Protein AF-A0A3M1KTE4-F1 (afdb_monomer_lite)

Structure (mmCIF, N/CA/C/O backbone):
data_AF-A0A3M1KTE4-F1
#
_entry.id   AF-A0A3M1KTE4-F1
#
loop_
_atom_site.group_PDB
_atom_site.id
_atom_site.type_symbol
_atom_site.label_atom_id
_atom_site.label_alt_id
_atom_site.label_comp_id
_atom_site.label_asym_id
_atom_site.label_entity_id
_atom_site.label_seq_id
_atom_site.pdbx_PDB_ins_code
_atom_site.Cartn_x
_atom_site.Cartn_y
_atom_site.Cartn_z
_atom_site.occupancy
_atom_site.B_iso_or_equiv
_atom_site.auth_seq_id
_atom_site.auth_comp_id
_atom_site.auth_asym_id
_atom_site.auth_atom_id
_atom_site.pdbx_PDB_model_num
ATOM 1 N N . MET A 1 1 ? 13.947 -8.648 -37.458 1.00 46.38 1 MET A N 1
ATOM 2 C CA . MET A 1 1 ? 14.891 -8.494 -36.337 1.00 46.38 1 MET A CA 1
ATOM 3 C C . MET A 1 1 ? 14.014 -8.209 -35.140 1.00 46.38 1 MET A C 1
ATOM 5 O O . MET A 1 1 ? 13.285 -7.232 -35.202 1.00 46.38 1 MET A O 1
ATOM 9 N N . GLU A 1 2 ? 13.927 -9.135 -34.189 1.00 55.38 2 GLU A N 1
ATOM 10 C CA . GLU A 1 2 ? 13.173 -8.910 -32.949 1.00 55.38 2 GLU A CA 1
ATOM 11 C C . GLU A 1 2 ? 13.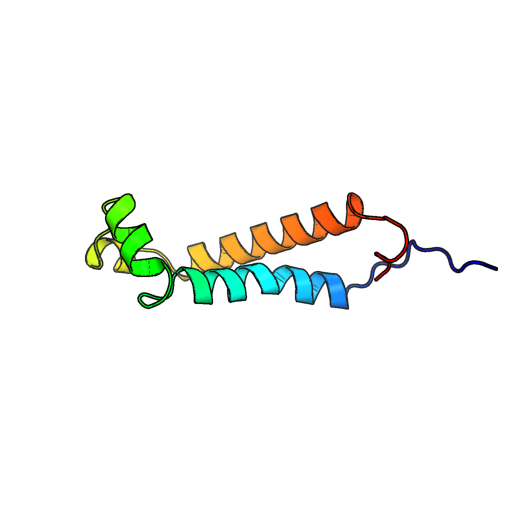923 -7.838 -32.147 1.00 55.38 2 GLU A C 1
ATOM 13 O O . GLU A 1 2 ? 15.135 -7.948 -31.953 1.00 55.38 2 GLU A O 1
ATOM 18 N N . GLU A 1 3 ? 13.232 -6.756 -31.789 1.00 59.12 3 GLU A N 1
ATOM 19 C CA . GLU A 1 3 ? 13.778 -5.701 -30.931 1.00 59.12 3 GLU A CA 1
ATOM 20 C C . GLU A 1 3 ? 14.177 -6.323 -29.581 1.00 59.12 3 GLU A C 1
ATOM 22 O O . GLU A 1 3 ? 13.448 -7.178 -29.072 1.00 59.12 3 GLU A O 1
ATOM 27 N N . PRO A 1 4 ? 15.324 -5.955 -28.984 1.00 55.50 4 PRO A N 1
ATOM 28 C CA . PRO A 1 4 ? 15.708 -6.496 -27.692 1.00 55.50 4 PRO A CA 1
ATOM 29 C C . PRO A 1 4 ? 14.679 -6.064 -26.642 1.00 55.50 4 PRO A C 1
ATOM 31 O O . PRO A 1 4 ? 14.626 -4.905 -26.238 1.00 55.50 4 PRO A O 1
ATOM 34 N N . ILE A 1 5 ? 13.910 -7.040 -26.169 1.00 58.41 5 ILE A N 1
ATOM 35 C CA . ILE A 1 5 ? 12.882 -7.008 -25.111 1.00 58.41 5 ILE A CA 1
ATOM 36 C C . ILE A 1 5 ? 13.389 -6.559 -23.724 1.00 58.41 5 ILE A C 1
ATOM 38 O O . ILE A 1 5 ? 12.787 -6.839 -22.695 1.00 58.41 5 ILE A O 1
ATOM 42 N N . THR A 1 6 ? 14.533 -5.880 -23.673 1.00 62.88 6 THR A N 1
ATOM 43 C CA . THR A 1 6 ? 15.239 -5.467 -22.457 1.00 62.88 6 THR A CA 1
ATOM 44 C C . THR A 1 6 ? 15.102 -3.974 -22.156 1.00 62.88 6 T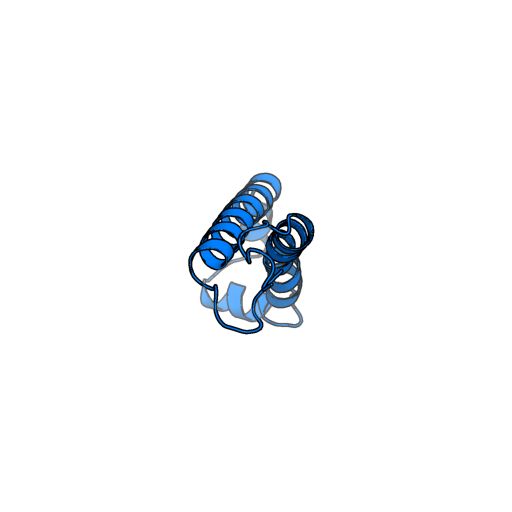HR A C 1
ATOM 46 O O . THR A 1 6 ? 15.740 -3.476 -21.227 1.00 62.88 6 THR A O 1
ATOM 49 N N . THR A 1 7 ? 14.326 -3.219 -22.936 1.00 72.94 7 THR A N 1
ATOM 50 C CA . THR A 1 7 ? 14.061 -1.806 -22.643 1.00 72.94 7 THR A CA 1
ATOM 51 C C . THR A 1 7 ? 13.048 -1.686 -21.513 1.00 72.94 7 THR A C 1
ATOM 53 O O . THR A 1 7 ? 11.887 -2.021 -21.691 1.00 72.94 7 THR A O 1
ATOM 56 N N . ILE A 1 8 ? 13.474 -1.180 -20.353 1.00 75.31 8 ILE A N 1
ATOM 57 C CA . ILE A 1 8 ? 12.563 -0.938 -19.228 1.00 75.31 8 ILE A CA 1
ATOM 58 C C . ILE A 1 8 ? 11.577 0.173 -19.589 1.00 75.31 8 ILE A C 1
ATOM 60 O O . ILE A 1 8 ? 11.964 1.332 -19.774 1.00 75.31 8 ILE A O 1
ATOM 64 N N . ASN A 1 9 ? 10.289 -0.153 -19.572 1.00 83.12 9 ASN A N 1
ATOM 65 C CA . ASN A 1 9 ? 9.231 0.840 -19.635 1.00 83.12 9 ASN A CA 1
ATOM 66 C C . ASN A 1 9 ? 8.950 1.448 -18.266 1.00 83.12 9 ASN A C 1
ATOM 68 O O . ASN A 1 9 ? 8.116 0.995 -17.477 1.00 83.12 9 ASN A O 1
ATOM 72 N N . TRP A 1 10 ? 9.664 2.536 -18.003 1.00 83.69 10 TRP A N 1
ATOM 73 C CA . TRP A 1 10 ? 9.538 3.307 -16.774 1.00 83.69 10 TRP A CA 1
ATOM 74 C C . TRP A 1 10 ? 8.118 3.828 -16.531 1.00 83.69 10 TRP A C 1
ATOM 76 O O . TRP A 1 10 ? 7.718 3.955 -15.375 1.00 83.69 10 TRP A O 1
ATOM 86 N N . LEU A 1 11 ? 7.331 4.079 -17.586 1.00 87.69 11 LEU A N 1
ATOM 87 C CA . LEU A 1 11 ? 5.937 4.495 -17.438 1.00 87.69 11 LEU A CA 1
ATOM 88 C C . LEU A 1 11 ? 5.091 3.371 -16.825 1.00 87.69 11 LEU A C 1
ATOM 90 O O . LEU A 1 11 ? 4.352 3.618 -15.872 1.00 87.69 11 LEU A O 1
ATOM 94 N N . SER A 1 12 ? 5.258 2.135 -17.297 1.00 87.38 12 SER A N 1
ATOM 95 C CA . SER A 1 12 ? 4.596 0.955 -16.730 1.00 87.38 12 SER A CA 1
ATOM 96 C C . SER A 1 12 ? 4.976 0.733 -15.265 1.00 87.38 12 SER A C 1
ATOM 98 O O . SER A 1 12 ? 4.100 0.474 -14.442 1.00 87.38 12 SER A O 1
ATOM 100 N N . VAL A 1 13 ? 6.253 0.908 -14.905 1.00 88.12 13 VAL A N 1
ATOM 101 C CA . VAL A 1 13 ? 6.730 0.763 -13.515 1.00 88.12 13 VAL A CA 1
ATOM 102 C C . VAL A 1 13 ? 6.101 1.809 -12.592 1.00 88.12 13 VAL A C 1
ATOM 104 O O . VAL A 1 13 ? 5.652 1.478 -11.491 1.00 88.12 13 VAL A O 1
ATOM 107 N N . VAL A 1 14 ? 6.028 3.068 -13.035 1.00 91.06 14 VAL A N 1
ATOM 108 C CA . VAL A 1 14 ? 5.394 4.146 -12.263 1.00 91.06 14 VAL A CA 1
ATOM 109 C C . VAL A 1 14 ? 3.906 3.865 -12.070 1.00 91.06 14 VAL A C 1
ATOM 111 O O . VAL A 1 14 ? 3.414 3.952 -10.947 1.00 91.06 14 VAL A O 1
ATOM 114 N N . ILE A 1 15 ? 3.195 3.468 -13.129 1.00 92.31 15 ILE A N 1
ATOM 115 C CA . ILE A 1 15 ? 1.771 3.122 -13.039 1.00 92.31 15 ILE A CA 1
ATOM 116 C C . ILE A 1 15 ? 1.574 1.941 -12.082 1.00 92.31 15 ILE A C 1
ATOM 118 O O . ILE A 1 15 ? 0.770 2.041 -11.157 1.00 92.31 15 ILE A O 1
ATOM 122 N N . ALA A 1 16 ? 2.346 0.863 -12.242 1.00 91.88 16 ALA A N 1
ATOM 123 C CA . ALA A 1 16 ? 2.275 -0.326 -11.395 1.00 91.88 16 ALA A CA 1
ATOM 124 C C . ALA A 1 16 ? 2.544 -0.011 -9.916 1.00 91.88 16 ALA A C 1
ATOM 126 O O . ALA A 1 16 ? 1.870 -0.551 -9.044 1.00 91.88 16 ALA A O 1
ATOM 127 N N . THR A 1 17 ? 3.462 0.915 -9.629 1.00 93.75 17 THR A N 1
ATOM 128 C C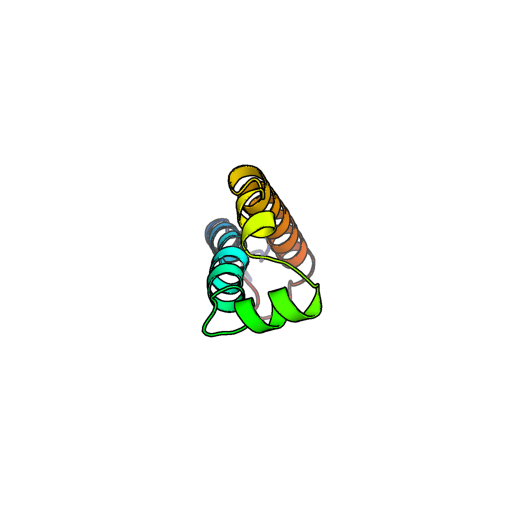A . THR A 1 17 ? 3.758 1.382 -8.264 1.00 93.75 17 THR A CA 1
ATOM 129 C C . THR A 1 17 ? 2.555 2.073 -7.608 1.00 93.75 17 THR A C 1
ATOM 131 O O . THR A 1 17 ? 2.388 2.002 -6.392 1.00 93.75 17 THR A O 1
ATOM 134 N N . LEU A 1 18 ? 1.686 2.724 -8.388 1.00 95.25 18 LEU A N 1
ATOM 135 C CA . LEU A 1 18 ? 0.502 3.423 -7.876 1.00 95.25 18 LEU A CA 1
ATOM 136 C C . LEU A 1 18 ? -0.723 2.509 -7.712 1.00 95.25 18 LEU A C 1
ATOM 138 O O . LEU A 1 18 ? -1.617 2.829 -6.927 1.00 95.25 18 LEU A O 1
ATOM 142 N N . ILE A 1 19 ? -0.780 1.365 -8.403 1.00 95.44 19 ILE A N 1
ATOM 143 C CA . ILE A 1 19 ? -1.938 0.454 -8.349 1.00 95.44 19 ILE A CA 1
ATOM 144 C C . ILE A 1 19 ? -2.257 -0.022 -6.922 1.00 95.44 19 ILE A C 1
ATOM 146 O O . ILE A 1 19 ? -3.425 0.081 -6.531 1.00 95.44 19 ILE A O 1
ATOM 150 N N . PRO A 1 20 ? -1.294 -0.475 -6.093 1.00 94.31 20 PRO A N 1
ATOM 151 C CA . PRO A 1 20 ? -1.609 -0.921 -4.738 1.00 94.31 20 PRO A CA 1
ATOM 152 C C . PRO A 1 20 ? -2.193 0.186 -3.853 1.00 94.31 20 PRO A C 1
ATOM 154 O O . PRO A 1 20 ? -2.993 -0.109 -2.970 1.00 94.31 20 PRO A O 1
ATOM 157 N N . MET A 1 21 ? -1.864 1.458 -4.112 1.00 92.94 21 MET A N 1
ATOM 158 C CA . MET A 1 21 ? -2.453 2.596 -3.396 1.00 92.94 21 MET A CA 1
ATOM 159 C C . MET A 1 21 ? -3.943 2.742 -3.725 1.00 92.94 21 MET A C 1
ATOM 161 O O . MET A 1 21 ? -4.763 2.921 -2.826 1.00 92.94 21 MET A O 1
ATOM 165 N N . ILE A 1 22 ? -4.307 2.613 -5.005 1.00 94.75 22 ILE A N 1
ATOM 166 C CA . ILE A 1 22 ? -5.702 2.677 -5.464 1.00 94.75 22 ILE A CA 1
ATOM 167 C C . ILE A 1 22 ? -6.493 1.489 -4.909 1.00 94.75 22 ILE A C 1
ATOM 169 O O . ILE A 1 22 ? -7.577 1.664 -4.352 1.00 94.75 22 ILE A O 1
ATOM 173 N N . VAL A 1 23 ? -5.935 0.281 -5.018 1.00 95.56 23 VAL A N 1
ATOM 174 C CA . VAL A 1 23 ? -6.558 -0.941 -4.493 1.00 95.56 23 VAL A CA 1
ATOM 175 C C . VAL A 1 23 ? -6.731 -0.848 -2.978 1.00 95.56 23 VAL A C 1
ATOM 177 O O . VAL A 1 23 ? -7.811 -1.143 -2.472 1.00 95.56 23 VAL A O 1
ATOM 180 N N . GLY A 1 24 ? -5.709 -0.380 -2.259 1.00 92.81 24 GLY A N 1
ATOM 181 C CA . GLY A 1 24 ? -5.771 -0.148 -0.819 1.00 92.81 24 GLY A CA 1
ATOM 182 C C . GLY A 1 24 ? -6.864 0.850 -0.444 1.00 92.81 24 GLY A C 1
ATOM 183 O O . GLY A 1 24 ? -7.659 0.569 0.449 1.00 92.81 24 GLY A O 1
ATOM 184 N N . PHE A 1 25 ? -6.971 1.972 -1.161 1.00 92.25 25 PHE A N 1
ATOM 185 C CA . PHE A 1 25 ? -8.021 2.966 -0.925 1.00 92.25 25 PHE A CA 1
ATOM 186 C C . PHE A 1 25 ? -9.428 2.374 -1.076 1.00 92.25 25 PHE A C 1
ATOM 188 O O . PHE A 1 25 ? -10.294 2.614 -0.236 1.00 92.25 25 PHE A O 1
ATOM 195 N N . ILE A 1 26 ? -9.649 1.564 -2.115 1.00 96.06 26 ILE A N 1
ATOM 196 C CA . ILE A 1 26 ? -10.935 0.894 -2.340 1.00 96.06 26 ILE A CA 1
ATOM 197 C C . ILE A 1 26 ? -11.199 -0.139 -1.240 1.00 96.06 26 ILE A C 1
ATOM 199 O O . ILE A 1 26 ? -12.278 -0.148 -0.655 1.00 96.06 26 ILE A O 1
ATOM 203 N N . TYR A 1 27 ? -10.222 -0.994 -0.933 1.00 94.81 27 TYR A N 1
ATOM 204 C CA . TYR A 1 27 ? -10.375 -2.087 0.026 1.00 94.81 27 TYR A CA 1
ATOM 205 C C . TYR A 1 27 ? -10.642 -1.582 1.450 1.00 94.81 27 TYR A C 1
ATOM 207 O O . TYR A 1 27 ? -11.593 -2.022 2.100 1.00 94.81 27 TYR A O 1
ATOM 215 N N . TYR A 1 28 ? -9.858 -0.607 1.919 1.00 91.88 28 TYR A N 1
ATOM 216 C CA . TYR A 1 28 ? -9.987 -0.041 3.264 1.00 91.88 28 TYR A CA 1
ATOM 217 C C . TYR A 1 28 ? -11.150 0.949 3.409 1.00 91.88 28 TYR A C 1
ATOM 219 O O . TYR A 1 28 ? -11.410 1.436 4.510 1.00 91.88 28 TYR A O 1
ATOM 227 N N . HIS A 1 29 ? -11.905 1.217 2.341 1.00 92.81 29 HIS A N 1
ATOM 228 C CA . HIS A 1 29 ? -13.111 2.024 2.436 1.00 92.81 29 HIS A CA 1
ATOM 229 C C . HIS A 1 29 ? -14.184 1.311 3.296 1.00 92.81 29 HIS A C 1
ATOM 231 O O . HIS A 1 29 ? -14.436 0.116 3.091 1.00 92.81 29 HIS A O 1
ATOM 237 N N . PRO A 1 30 ? -14.890 2.014 4.212 1.00 90.50 30 PRO A N 1
ATOM 238 C CA . PRO A 1 30 ? -15.876 1.407 5.118 1.00 90.50 30 PRO A CA 1
ATOM 239 C C . PRO A 1 30 ? -16.990 0.624 4.410 1.00 90.50 30 PRO A C 1
ATOM 241 O O . PRO A 1 30 ? -17.461 -0.389 4.913 1.00 90.50 30 PRO A O 1
ATOM 244 N N . LYS A 1 31 ? -17.391 1.074 3.213 1.00 92.69 31 LYS A N 1
ATOM 245 C CA . LYS A 1 31 ? -18.446 0.432 2.405 1.00 92.69 31 LYS A CA 1
ATOM 246 C C . LYS A 1 31 ? -17.984 -0.793 1.600 1.00 92.69 31 LYS A C 1
ATOM 248 O O . LYS A 1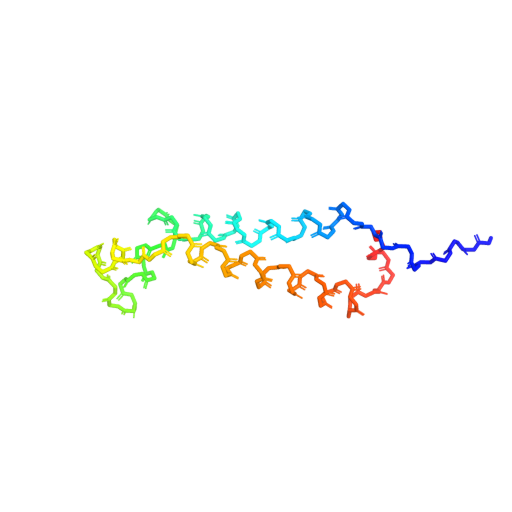 31 ? -18.813 -1.378 0.915 1.00 92.69 31 LYS A O 1
ATOM 253 N N . VAL A 1 32 ? -16.692 -1.128 1.618 1.00 94.81 32 VAL A N 1
ATOM 254 C CA . VA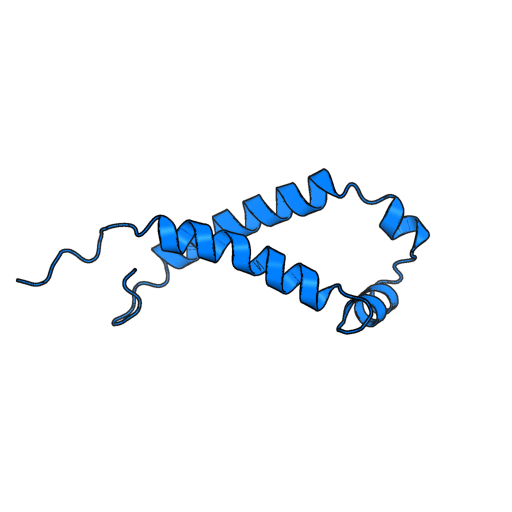L A 1 32 ? -16.134 -2.257 0.855 1.00 94.81 32 VAL A CA 1
ATOM 255 C C . VAL A 1 32 ? -15.688 -3.353 1.818 1.00 94.81 32 VAL A C 1
ATOM 257 O O . VAL A 1 32 ? -16.454 -4.277 2.069 1.00 94.81 32 VAL A O 1
ATOM 260 N N . ALA A 1 33 ? -14.490 -3.239 2.397 1.00 95.19 33 ALA A N 1
ATOM 261 C CA . ALA A 1 33 ? -13.966 -4.212 3.358 1.00 95.19 33 ALA A CA 1
ATOM 262 C C . ALA A 1 33 ? -13.370 -3.566 4.621 1.00 95.19 33 ALA A C 1
ATOM 264 O O . ALA A 1 33 ? -13.061 -4.278 5.575 1.00 95.19 33 ALA A O 1
ATOM 265 N N . GLY A 1 34 ? -13.260 -2.232 4.679 1.00 93.25 34 GLY A N 1
ATOM 266 C CA . GLY A 1 34 ? -12.612 -1.518 5.782 1.00 93.25 34 GLY A CA 1
ATOM 267 C C . GLY A 1 34 ? -13.227 -1.804 7.153 1.00 93.25 34 GLY A C 1
ATOM 268 O O . GLY A 1 34 ? -12.507 -2.136 8.091 1.00 93.25 34 GLY A O 1
ATOM 269 N N . THR A 1 35 ? -14.558 -1.746 7.280 1.00 92.50 35 THR A N 1
ATOM 270 C CA . THR A 1 35 ? -15.242 -1.997 8.563 1.00 92.50 35 THR A CA 1
ATOM 271 C C . THR A 1 35 ? -15.089 -3.446 9.025 1.00 92.50 35 THR A C 1
ATOM 273 O O . THR A 1 35 ? -14.791 -3.683 10.194 1.00 92.50 35 THR A O 1
ATOM 276 N N . ALA A 1 36 ? -15.236 -4.411 8.112 1.00 94.50 36 ALA A N 1
ATOM 277 C CA . ALA A 1 36 ? -15.074 -5.830 8.425 1.00 94.50 36 ALA A CA 1
ATOM 278 C C . ALA A 1 36 ? -13.629 -6.158 8.837 1.00 94.50 36 ALA A C 1
ATOM 280 O O . ALA A 1 36 ? -13.407 -6.859 9.824 1.00 94.50 36 ALA A O 1
ATOM 281 N N . TRP A 1 37 ? -12.643 -5.597 8.130 1.00 93.69 37 TRP A N 1
ATOM 282 C CA . TRP A 1 37 ? -11.230 -5.737 8.475 1.00 93.69 37 TRP A CA 1
ATOM 283 C C . TRP A 1 37 ? -10.931 -5.153 9.858 1.00 93.69 37 TRP A C 1
ATOM 285 O O . TRP A 1 37 ? -10.363 -5.857 10.693 1.00 93.69 37 TRP A O 1
ATOM 295 N N . MET A 1 38 ? -11.384 -3.924 10.141 1.00 93.50 38 MET A N 1
ATOM 296 C CA . MET A 1 38 ? -11.185 -3.291 11.450 1.00 93.50 38 MET A CA 1
ATOM 297 C C . MET A 1 38 ? -11.767 -4.146 12.581 1.00 93.50 38 MET A C 1
ATOM 299 O O . MET A 1 38 ? -11.084 -4.395 13.570 1.00 93.50 38 MET A O 1
ATOM 303 N N . GLN A 1 39 ? -12.985 -4.667 12.411 1.00 93.19 39 GLN A N 1
ATOM 304 C CA . GLN A 1 39 ? -13.613 -5.556 13.392 1.00 93.19 39 GLN A CA 1
ATOM 305 C C . GLN A 1 39 ? -12.836 -6.866 13.580 1.00 93.19 39 GLN A C 1
ATOM 307 O O . GLN A 1 39 ? -12.656 -7.302 14.714 1.00 93.19 39 GLN A O 1
ATOM 312 N N . SER A 1 40 ? -12.325 -7.468 12.498 1.00 94.12 40 SER A N 1
ATOM 313 C CA . SER A 1 40 ? -11.598 -8.746 12.561 1.00 94.12 40 SER A CA 1
ATOM 314 C C . SER A 1 40 ? -10.282 -8.682 13.337 1.00 94.12 40 SER A C 1
ATOM 316 O O . SER A 1 40 ? -9.871 -9.679 13.925 1.00 94.12 40 SER A O 1
ATOM 318 N N . ILE A 1 41 ? -9.640 -7.512 13.369 1.00 93.56 41 ILE A N 1
ATOM 319 C CA . ILE A 1 41 ? -8.376 -7.302 14.087 1.00 93.56 41 ILE A CA 1
ATOM 320 C C . ILE A 1 41 ? -8.568 -6.539 15.407 1.00 93.56 41 ILE A C 1
ATOM 322 O O . ILE A 1 41 ? -7.587 -6.183 16.057 1.00 93.56 41 ILE A O 1
ATOM 326 N N . GLY A 1 42 ? -9.816 -6.246 15.795 1.00 91.06 42 GLY A N 1
ATOM 327 C CA . GLY A 1 42 ? -10.128 -5.452 16.987 1.00 91.06 42 GLY A CA 1
ATOM 328 C C . GLY A 1 42 ? -9.645 -3.996 16.912 1.00 91.06 42 GLY A C 1
ATOM 329 O O . GLY A 1 42 ? -9.342 -3.393 17.944 1.00 91.06 42 GLY A O 1
ATOM 330 N N . MET A 1 43 ? -9.537 -3.430 15.706 1.00 90.12 43 MET A N 1
ATOM 331 C CA . MET A 1 43 ? -9.167 -2.031 15.492 1.00 90.12 43 MET A CA 1
ATOM 332 C C . MET A 1 43 ? -10.345 -1.115 15.829 1.00 90.12 43 MET A C 1
ATOM 334 O O . MET A 1 43 ? -11.454 -1.299 15.327 1.00 90.12 43 MET A O 1
ATOM 338 N N . THR A 1 44 ? -10.091 -0.098 16.650 1.00 89.69 44 THR A N 1
ATOM 339 C CA . THR A 1 44 ? -11.057 0.964 16.956 1.00 89.69 44 THR A CA 1
ATOM 340 C C . THR A 1 44 ? -10.743 2.214 16.136 1.00 89.69 44 THR A C 1
ATOM 342 O O . THR A 1 44 ? -9.594 2.440 15.753 1.00 89.69 44 THR A O 1
ATOM 345 N N . GLU A 1 45 ? -11.747 3.060 15.885 1.00 85.56 45 GLU A N 1
ATOM 346 C CA . GLU A 1 45 ? -11.537 4.326 15.164 1.00 85.56 45 GLU A CA 1
ATOM 347 C C . GLU A 1 45 ? -10.525 5.240 15.865 1.00 85.56 45 GLU A C 1
ATOM 349 O O . GLU A 1 45 ? -9.765 5.945 15.209 1.00 85.56 45 GLU A O 1
ATOM 354 N N . GLU A 1 46 ? -10.495 5.209 17.196 1.00 87.06 46 GLU A N 1
ATOM 355 C CA . GLU A 1 46 ? -9.579 6.006 18.009 1.00 87.06 46 GLU A CA 1
ATOM 356 C C . GLU A 1 46 ? -8.118 5.608 17.755 1.00 87.06 46 GLU A C 1
ATOM 358 O O . GLU A 1 46 ? -7.300 6.457 17.410 1.00 87.06 46 GLU A O 1
ATOM 363 N N . LYS A 1 47 ? -7.819 4.301 17.759 1.00 84.56 47 LYS A N 1
ATOM 364 C CA . LYS A 1 47 ? -6.487 3.777 17.413 1.00 84.56 47 LYS A CA 1
ATOM 365 C C . LYS A 1 47 ? -6.125 4.008 15.948 1.00 84.56 47 LYS A C 1
ATOM 367 O O . LYS A 1 47 ? -4.972 4.277 15.629 1.00 84.56 47 LYS A O 1
ATOM 372 N N . ALA A 1 48 ? -7.101 3.928 15.043 1.00 85.56 48 ALA A N 1
ATOM 373 C CA . ALA A 1 48 ? -6.872 4.208 13.628 1.00 85.56 48 ALA A CA 1
ATOM 374 C C . ALA A 1 48 ? -6.490 5.680 13.383 1.00 85.56 48 ALA A C 1
ATOM 376 O O . ALA A 1 48 ? -5.722 5.969 12.467 1.00 85.56 48 ALA A O 1
ATOM 377 N N . ARG A 1 49 ? -6.987 6.610 14.209 1.00 85.62 49 ARG A N 1
ATOM 378 C CA . ARG A 1 49 ? -6.628 8.037 14.148 1.00 85.62 49 ARG A CA 1
ATOM 379 C C . ARG A 1 49 ? -5.235 8.336 14.696 1.00 85.62 49 ARG A C 1
ATOM 381 O O . ARG A 1 49 ? -4.624 9.301 14.252 1.00 85.62 49 ARG A O 1
ATOM 388 N N . GLU A 1 50 ? -4.727 7.519 15.616 1.00 88.81 50 GLU A N 1
ATOM 389 C CA . GLU A 1 50 ? -3.342 7.615 16.103 1.00 88.81 50 GLU A CA 1
ATOM 390 C C . GLU A 1 50 ? -2.313 7.153 15.058 1.00 88.81 50 GLU A C 1
ATOM 392 O O . GLU A 1 50 ? -1.117 7.424 15.192 1.00 88.81 50 GLU A O 1
ATOM 397 N N . ALA A 1 51 ? -2.753 6.469 13.997 1.00 86.50 51 ALA A N 1
ATOM 398 C CA . ALA A 1 51 ? -1.865 6.007 12.946 1.00 86.50 51 ALA A CA 1
ATOM 399 C C . ALA A 1 51 ? -1.221 7.182 12.192 1.00 86.50 51 ALA A C 1
ATOM 401 O O . ALA A 1 51 ? -1.884 8.109 11.720 1.00 86.50 51 ALA A O 1
ATOM 402 N N . ASN A 1 52 ? 0.096 7.105 11.999 1.00 92.94 52 ASN A N 1
ATOM 403 C CA . ASN A 1 52 ? 0.822 8.082 11.202 1.00 92.94 52 ASN A CA 1
ATOM 404 C C . ASN A 1 52 ? 0.601 7.815 9.706 1.00 92.94 52 ASN A C 1
ATOM 406 O O . ASN A 1 52 ? 1.313 7.023 9.088 1.00 92.94 52 ASN A O 1
ATOM 410 N N . MET A 1 53 ? -0.374 8.511 9.121 1.00 88.38 53 MET A N 1
ATOM 411 C CA . MET A 1 53 ? -0.738 8.358 7.709 1.00 88.38 53 MET A CA 1
ATOM 412 C C . MET A 1 53 ? 0.443 8.601 6.762 1.00 88.38 53 MET A C 1
ATOM 414 O O . MET A 1 53 ? 0.569 7.897 5.763 1.00 88.38 53 MET A O 1
ATOM 418 N N . ALA A 1 54 ? 1.349 9.533 7.082 1.00 91.81 54 ALA A N 1
ATOM 419 C CA . ALA A 1 54 ? 2.523 9.795 6.250 1.00 91.81 54 ALA A CA 1
ATOM 420 C C . ALA A 1 54 ? 3.466 8.583 6.204 1.00 91.81 54 ALA A C 1
ATOM 422 O O . ALA A 1 54 ? 3.942 8.213 5.132 1.00 91.81 54 ALA A O 1
ATOM 423 N N . VAL A 1 55 ? 3.686 7.925 7.347 1.00 94.12 55 VAL A N 1
ATOM 424 C CA . VAL A 1 55 ? 4.491 6.697 7.417 1.00 94.12 55 VAL A CA 1
ATOM 425 C C . VAL A 1 55 ? 3.776 5.545 6.717 1.00 94.12 55 VAL A C 1
ATOM 427 O O . VAL A 1 55 ? 4.398 4.855 5.916 1.00 94.12 55 VAL A O 1
ATOM 430 N N . THR A 1 56 ? 2.475 5.360 6.953 1.00 91.88 56 THR A N 1
ATOM 431 C CA . THR A 1 56 ? 1.692 4.279 6.334 1.00 91.88 56 THR A CA 1
ATOM 432 C C . THR A 1 56 ? 1.700 4.376 4.811 1.00 91.88 56 THR A C 1
ATOM 434 O O . THR A 1 56 ? 2.037 3.401 4.137 1.00 91.88 56 THR A O 1
ATOM 437 N N . PHE A 1 57 ? 1.374 5.543 4.248 1.00 92.25 57 PHE A N 1
ATOM 438 C CA . PHE A 1 57 ? 1.366 5.737 2.797 1.00 92.25 57 PHE A CA 1
ATOM 439 C C . PHE A 1 57 ? 2.778 5.752 2.210 1.00 92.25 57 PHE A C 1
ATOM 441 O O . PHE A 1 57 ? 2.995 5.155 1.158 1.00 92.25 57 PHE A O 1
ATOM 448 N N . GLY A 1 58 ? 3.749 6.362 2.895 1.00 94.88 58 GLY A N 1
ATOM 449 C CA . GLY A 1 58 ? 5.145 6.369 2.457 1.00 94.88 58 GLY A CA 1
ATOM 450 C C . GLY A 1 58 ? 5.727 4.959 2.367 1.00 94.88 58 GLY A C 1
ATOM 451 O O . GLY A 1 58 ? 6.287 4.584 1.338 1.00 94.88 58 GLY A O 1
ATOM 452 N N . LEU A 1 59 ? 5.526 4.141 3.404 1.00 95.69 59 LEU A N 1
ATOM 453 C CA . LEU A 1 59 ? 5.971 2.750 3.412 1.00 95.69 59 LEU A CA 1
ATOM 454 C C . LEU A 1 59 ? 5.225 1.920 2.363 1.00 95.69 59 LEU A C 1
ATOM 456 O O . LEU A 1 59 ? 5.853 1.156 1.636 1.00 95.69 59 LEU A O 1
ATOM 460 N N . SER A 1 60 ? 3.908 2.106 2.234 1.00 94.88 60 SER A N 1
ATOM 461 C CA . SER A 1 60 ? 3.107 1.416 1.214 1.00 94.88 60 SER A CA 1
ATOM 462 C C . SER A 1 60 ? 3.605 1.720 -0.198 1.00 94.88 60 SER A C 1
ATOM 464 O O . SER A 1 60 ? 3.714 0.805 -1.010 1.00 94.88 60 SER A O 1
ATOM 466 N N . LEU A 1 61 ? 3.962 2.974 -0.489 1.00 95.50 61 LEU A N 1
ATOM 467 C CA . LEU A 1 61 ? 4.494 3.375 -1.790 1.00 95.50 61 LEU A CA 1
ATOM 468 C C . LEU A 1 61 ? 5.862 2.736 -2.068 1.00 95.50 61 LEU A C 1
ATOM 470 O O . LEU A 1 61 ? 6.075 2.207 -3.156 1.00 95.50 61 LEU A O 1
ATOM 474 N N . VAL A 1 62 ? 6.763 2.721 -1.079 1.00 96.75 62 VAL A N 1
ATOM 475 C CA . VAL A 1 62 ? 8.071 2.053 -1.198 1.00 96.75 62 VAL A CA 1
ATOM 476 C C . VAL A 1 62 ? 7.897 0.555 -1.448 1.00 96.75 62 VAL A C 1
ATOM 478 O O . VAL A 1 62 ? 8.504 0.013 -2.368 1.00 96.75 62 VAL A O 1
ATOM 481 N N . LEU A 1 63 ? 7.036 -0.117 -0.681 1.00 96.62 63 LEU A N 1
ATOM 482 C CA . LEU A 1 63 ? 6.749 -1.542 -0.871 1.00 96.62 63 LEU A CA 1
ATOM 483 C C . LEU A 1 63 ? 6.104 -1.821 -2.235 1.00 96.62 63 LEU A C 1
ATOM 485 O O . LEU A 1 63 ? 6.438 -2.813 -2.876 1.00 96.62 63 LEU A O 1
ATOM 489 N N . SER A 1 64 ? 5.229 -0.931 -2.704 1.00 96.00 64 SER A N 1
ATOM 490 C CA . SER A 1 64 ? 4.600 -1.036 -4.026 1.00 96.00 64 SER A CA 1
ATOM 491 C C . SER A 1 64 ? 5.620 -0.899 -5.150 1.00 96.00 64 SER A C 1
ATOM 493 O O . SER A 1 64 ? 5.563 -1.648 -6.121 1.00 96.00 64 SER A O 1
ATOM 495 N N . PHE A 1 65 ? 6.589 0.006 -5.000 1.00 94.62 65 PHE A N 1
ATOM 496 C CA . PHE A 1 65 ? 7.697 0.143 -5.940 1.00 94.62 65 PHE A CA 1
ATOM 497 C C . PHE A 1 65 ? 8.583 -1.105 -5.947 1.00 94.62 65 PHE A C 1
ATOM 499 O O . PHE A 1 65 ? 8.904 -1.621 -7.013 1.00 94.62 65 PHE A O 1
ATOM 506 N N . LEU A 1 66 ? 8.941 -1.631 -4.769 1.00 95.06 66 LEU A N 1
ATOM 507 C CA . LEU A 1 66 ? 9.718 -2.870 -4.661 1.00 95.06 66 LEU A CA 1
ATOM 508 C C . LEU A 1 66 ? 8.987 -4.052 -5.304 1.00 95.06 66 LEU A C 1
ATOM 510 O O . LEU A 1 66 ? 9.616 -4.856 -5.987 1.00 95.06 66 LEU A O 1
ATOM 514 N N . LEU A 1 67 ? 7.666 -4.133 -5.135 1.00 93.81 67 LEU A N 1
ATOM 515 C CA . LEU A 1 67 ? 6.834 -5.133 -5.796 1.00 93.81 67 LEU A CA 1
ATOM 516 C C . LEU A 1 67 ? 6.829 -4.944 -7.317 1.00 93.81 67 LEU A C 1
ATOM 518 O O . LEU A 1 67 ? 7.045 -5.912 -8.039 1.00 93.81 67 LEU A O 1
ATOM 522 N N . ALA A 1 68 ? 6.624 -3.721 -7.812 1.00 91.88 68 ALA A N 1
ATOM 523 C CA . ALA A 1 68 ? 6.657 -3.423 -9.243 1.00 91.88 68 ALA A CA 1
ATOM 524 C C . ALA A 1 68 ? 8.019 -3.782 -9.859 1.00 91.88 68 ALA A C 1
ATOM 526 O O . ALA A 1 68 ? 8.076 -4.431 -10.901 1.00 91.88 68 ALA A O 1
ATOM 527 N N . PHE A 1 69 ? 9.113 -3.437 -9.176 1.00 89.06 69 PHE A N 1
ATOM 528 C CA . PHE A 1 69 ? 10.469 -3.790 -9.585 1.00 89.06 69 PHE A CA 1
ATOM 529 C C . PHE A 1 69 ? 10.703 -5.306 -9.559 1.00 89.06 69 PHE A C 1
ATOM 531 O O . PHE A 1 69 ? 11.290 -5.859 -10.488 1.00 89.06 69 PHE A O 1
ATOM 538 N N . PHE A 1 70 ? 10.222 -6.003 -8.527 1.00 90.81 70 PHE A N 1
ATOM 539 C CA . PHE A 1 70 ? 10.314 -7.459 -8.442 1.00 90.81 70 PHE A CA 1
ATOM 540 C C . PHE A 1 70 ? 9.559 -8.136 -9.589 1.00 90.81 70 PHE A C 1
ATOM 542 O O . PHE A 1 70 ? 10.119 -9.004 -10.257 1.00 90.81 70 PHE A O 1
ATOM 549 N N . LEU A 1 71 ? 8.319 -7.716 -9.853 1.00 88.81 71 LEU A N 1
ATOM 550 C CA . LEU A 1 71 ? 7.502 -8.255 -10.938 1.00 88.81 71 LEU A CA 1
ATOM 551 C C . LEU A 1 71 ? 8.153 -7.999 -12.298 1.00 88.81 71 LEU A C 1
ATOM 553 O O . LEU A 1 71 ? 8.296 -8.939 -13.064 1.00 88.81 71 LEU A O 1
ATOM 557 N N . MET A 1 72 ? 8.649 -6.787 -12.553 1.00 83.25 72 MET A N 1
ATOM 558 C CA . MET A 1 72 ? 9.356 -6.446 -13.794 1.00 83.25 72 MET A CA 1
ATOM 559 C C . MET A 1 72 ? 10.552 -7.365 -14.091 1.00 83.25 72 MET A C 1
ATOM 561 O O . MET A 1 72 ? 10.868 -7.588 -15.249 1.00 83.25 72 MET A O 1
ATOM 565 N N . ASN A 1 73 ? 11.242 -7.875 -13.067 1.00 83.81 73 ASN A N 1
ATOM 566 C CA . ASN A 1 73 ? 12.389 -8.766 -13.263 1.00 83.81 73 ASN A CA 1
ATOM 567 C C . ASN A 1 73 ? 11.999 -10.249 -13.374 1.00 83.81 73 ASN A C 1
ATOM 569 O O . ASN A 1 73 ? 12.741 -11.027 -13.972 1.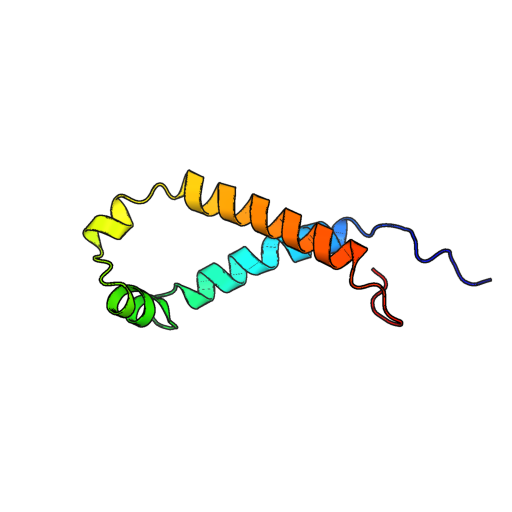00 83.81 73 ASN A O 1
ATOM 573 N N . ASN A 1 74 ? 10.886 -10.652 -12.754 1.00 85.19 74 ASN A N 1
ATOM 574 C CA . ASN A 1 74 ? 10.492 -12.058 -12.607 1.00 85.19 74 ASN A CA 1
ATOM 575 C C . ASN A 1 74 ? 9.320 -12.468 -13.512 1.00 85.19 74 ASN A C 1
ATOM 577 O O . ASN A 1 74 ? 8.973 -13.647 -13.566 1.00 85.19 74 ASN A O 1
ATOM 581 N N . VAL A 1 75 ? 8.688 -11.518 -14.198 1.00 81.38 75 VAL A N 1
ATOM 582 C CA . VAL A 1 75 ? 7.465 -11.712 -14.982 1.00 81.38 75 VAL A CA 1
ATOM 583 C C . VAL A 1 75 ? 7.709 -11.193 -16.401 1.00 81.38 75 VAL A C 1
ATOM 585 O O . VAL A 1 75 ? 7.282 -10.103 -16.770 1.00 81.38 75 VAL A O 1
ATOM 588 N N . ASN A 1 76 ? 8.435 -11.998 -17.184 1.00 72.12 76 ASN A N 1
ATOM 589 C CA . ASN A 1 76 ? 8.976 -11.617 -18.497 1.00 72.12 76 ASN A CA 1
ATOM 590 C C . ASN A 1 76 ? 8.483 -12.584 -19.595 1.00 72.12 76 ASN A C 1
ATOM 592 O O . ASN A 1 76 ? 9.251 -13.016 -20.454 1.00 72.12 76 ASN A O 1
ATOM 596 N N . GLY A 1 77 ? 7.227 -13.034 -19.506 1.00 69.12 77 GLY A N 1
ATOM 597 C CA . GLY A 1 77 ? 6.646 -13.977 -20.461 1.00 69.12 77 GLY A CA 1
ATOM 598 C C . GLY A 1 77 ? 6.315 -13.338 -21.818 1.00 69.12 77 GLY A C 1
ATOM 599 O O . GLY A 1 77 ? 6.206 -12.113 -21.914 1.00 69.12 77 GLY A O 1
ATOM 600 N N . PRO A 1 78 ? 6.080 -14.155 -22.865 1.00 61.94 78 PRO A N 1
ATOM 601 C CA . PRO A 1 78 ? 5.548 -13.661 -24.132 1.00 61.94 78 PRO A CA 1
ATOM 602 C C . PRO A 1 78 ? 4.289 -12.822 -23.876 1.00 61.94 78 PRO A C 1
ATOM 604 O O . PRO A 1 78 ? 3.443 -13.224 -23.074 1.00 61.94 78 PRO A O 1
ATOM 607 N N . PHE A 1 79 ? 4.166 -11.674 -24.548 1.00 66.06 79 PHE A N 1
ATOM 608 C CA . PHE A 1 79 ? 3.072 -10.699 -24.380 1.00 66.06 79 PHE A CA 1
ATOM 609 C C . PHE A 1 79 ? 3.073 -9.889 -23.066 1.00 66.06 79 PHE A C 1
ATOM 611 O O . PHE A 1 79 ? 2.109 -9.170 -22.810 1.00 66.06 79 PHE A O 1
ATOM 618 N N . GLN A 1 80 ? 4.122 -9.970 -22.238 1.00 65.19 80 GLN A N 1
ATOM 619 C CA . GLN A 1 80 ? 4.268 -9.161 -21.010 1.00 65.19 80 GLN A CA 1
ATOM 620 C C . GLN A 1 80 ? 5.229 -7.978 -21.175 1.00 65.19 80 GLN A C 1
ATOM 622 O O . GLN A 1 80 ? 5.653 -7.366 -20.198 1.00 65.19 80 GLN A O 1
ATOM 627 N N . GLU A 1 81 ? 5.567 -7.663 -22.419 1.00 54.69 81 GLU A N 1
ATOM 628 C CA . GLU A 1 81 ? 6.546 -6.648 -22.773 1.00 54.69 81 GLU A CA 1
ATOM 629 C C . GLU A 1 81 ? 5.919 -5.261 -22.637 1.00 54.69 81 GLU A C 1
ATOM 631 O O . GLU A 1 81 ? 4.992 -4.891 -23.364 1.00 54.69 81 GLU A O 1
ATOM 636 N N . GLY A 1 82 ? 6.412 -4.529 -21.641 1.00 52.41 82 GLY A N 1
ATOM 637 C CA . GLY A 1 82 ? 6.285 -3.087 -21.527 1.00 52.41 82 GLY A CA 1
ATOM 638 C C . GLY A 1 82 ? 7.588 -2.456 -21.947 1.00 52.41 82 GLY A C 1
ATOM 639 O O . GLY A 1 82 ? 8.613 -2.818 -21.331 1.00 52.41 82 GLY A O 1
#

pLDDT: mean 85.98, std 12.45, range [46.38, 96.75]

Secondary structure (DSSP, 8-state):
----TT---HHHHHHHHHHHHHHHHHHTSIIIIIHHHHHHTT--HHHHHHS-HHHHHHHHHHHHHHHHHHHHHH---TT---

Radius of gyration: 17.4 Å; chains: 1; bounding box: 34×24×54 Å

Sequence (82 aa):
MEEPITTINWLSVVIATLIPMIVGFIYYHPKVAGTAWMQSIGMTEEKAREANMAVTFGLSLVLSFLLAFFLMNNVNGPFQEG

Foldseek 3Di:
DDDPLPDDPPVQLVVQLCVVVVVVVQCCPPVHPVVVVCVVVVHDPVNVVVDDPCCVVVVSSVVSSVVSVVCVVVPSDPPPRD